Protein AF-A0ABD5FET9-F1 (afdb_monomer)

Foldseek 3Di:
DDDPCVVCVVVVDDDDDVVCLDPVHPAADEDALVVVLVLLLDDPVSSVVVLVVCVRSVNRYDYDPVRVVVNVVVNVVSLVVVVVVLVVVLVVLVVVLVVVLVVLVVDDDPDPVVSVVVSVVSVVVSVVVNVVVVVVSVVVNVVSVPPVVVSCCVRPVVVVVVVPD

Organism: Enterococcus avium (NCBI:txid33945)

Secondary structure (DSSP, 8-state):
---HHHH-GGGGPPPPPGGGGSTTS---EEPPHHHHHHHHHS-HHHHHHHHHHHHHTGGGEE--HHHHHHHHHHHHHHHHHHHHHHHHHHHHHHHHHHHHHHHHHT---SSHHHHHHHHHHHHHHHHHHHHHHHHHHHHHHHHHHHHHHHHHHHHTSHHHHSS--

Solvent-accessible surface area (backbone atoms only — not comparable to full-atom values): 9679 Å² total; per-residue (Å²): 130,86,55,70,63,77,78,43,49,83,82,65,62,75,82,87,52,75,68,58,54,32,89,87,34,92,47,74,47,74,55,58,39,64,62,56,53,48,48,72,66,44,58,71,74,58,28,48,55,54,52,60,54,49,63,77,34,47,87,33,53,43,70,51,68,68,36,53,51,53,36,63,62,51,53,55,57,55,52,51,51,56,51,50,52,54,51,50,54,53,50,54,52,55,52,51,53,55,52,50,53,55,57,56,71,68,55,89,59,98,45,76,65,59,46,52,53,53,50,50,54,53,48,51,56,50,53,53,49,50,54,52,48,49,53,56,51,52,54,51,56,53,59,61,59,63,59,54,58,51,57,49,52,71,70,52,49,59,63,68,65,69,75,76,117

Mean predicted aligned error: 14.0 Å

Sequence (165 aa):
MANLKELFPEFYQSKLDMKDLSSESENLLVLDTNYLLDIIQLPTTVSKKYIEALEKVKENIYIPYLVALEFNFKKSSLKKGKIKKIRKYKNEIEQSVVNINKKIDEIDLVDKEEKEIFTNELLTMTEDYLAELKKVIDSKVGSVSIKWTHFLRVFLKPIHSRVVS

pLDDT: mean 75.84, std 12.52, range [32.53, 93.19]

InterPro domains:
  IPR041578 PIN like domain, group 8 [PF18476] (28-138)

Structure (mmCIF, N/CA/C/O backbone):
data_AF-A0ABD5FET9-F1
#
_entry.id   AF-A0ABD5FET9-F1
#
loop_
_atom_site.group_PDB
_atom_site.id
_atom_site.type_symbol
_atom_site.label_atom_id
_atom_site.label_alt_id
_atom_site.label_comp_id
_atom_site.label_asym_id
_atom_site.label_entity_id
_atom_site.label_seq_id
_atom_site.pdbx_PDB_ins_code
_atom_site.Cartn_x
_atom_site.Cartn_y
_atom_site.Cartn_z
_atom_site.occupancy
_atom_site.B_iso_or_equiv
_atom_site.auth_seq_id
_atom_site.auth_comp_id
_atom_site.auth_asym_id
_atom_site.auth_atom_id
_atom_site.pdbx_PDB_model_num
ATOM 1 N N . MET A 1 1 ? -49.218 -4.258 15.794 1.00 56.75 1 MET A N 1
ATOM 2 C CA . MET A 1 1 ? -48.138 -4.825 14.957 1.00 56.75 1 MET A CA 1
ATOM 3 C C . MET A 1 1 ? -46.847 -4.180 15.424 1.00 56.75 1 MET A C 1
ATOM 5 O O . MET A 1 1 ? -46.839 -2.961 15.532 1.00 56.75 1 MET A O 1
ATOM 9 N N . ALA A 1 2 ? -45.832 -4.960 15.802 1.00 64.94 2 ALA A N 1
ATOM 10 C CA . ALA A 1 2 ? -44.558 -4.405 16.268 1.00 64.94 2 ALA A CA 1
ATOM 11 C C . ALA A 1 2 ? -43.884 -3.613 15.136 1.00 64.94 2 ALA A C 1
ATOM 13 O O . ALA A 1 2 ? -43.924 -4.035 13.978 1.00 64.94 2 ALA A O 1
ATOM 14 N N . ASN A 1 3 ? -43.324 -2.448 15.459 1.00 82.00 3 ASN A N 1
ATOM 15 C CA . ASN A 1 3 ? -42.691 -1.583 14.475 1.00 82.00 3 ASN A CA 1
ATOM 16 C C . ASN A 1 3 ? -41.373 -2.225 14.018 1.00 82.00 3 ASN A C 1
ATOM 18 O O . ASN A 1 3 ? -40.531 -2.580 14.839 1.00 82.00 3 ASN A O 1
A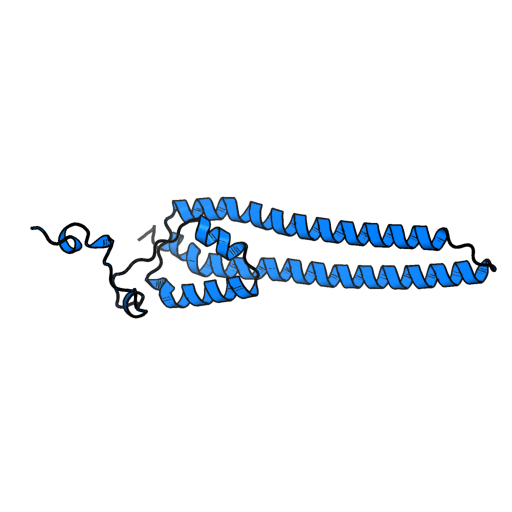TOM 22 N N . LEU A 1 4 ? -41.172 -2.361 12.704 1.00 83.38 4 LEU A N 1
ATOM 23 C CA . LEU A 1 4 ? -39.965 -2.969 12.128 1.00 83.38 4 LEU A CA 1
ATOM 24 C C . LEU A 1 4 ? -38.679 -2.273 12.612 1.00 83.38 4 LEU A C 1
ATOM 26 O O . LEU A 1 4 ? -37.640 -2.908 12.756 1.00 83.38 4 LEU A O 1
ATOM 30 N N . LYS A 1 5 ? -38.775 -0.973 12.915 1.00 80.81 5 LYS A N 1
ATOM 31 C CA . LYS A 1 5 ? -37.677 -0.163 13.445 1.00 80.81 5 LYS A CA 1
ATOM 32 C C . LYS A 1 5 ? -37.295 -0.521 14.886 1.00 80.81 5 LYS A C 1
ATOM 34 O O . LYS A 1 5 ? -36.136 -0.377 15.249 1.00 80.81 5 LYS A O 1
ATOM 39 N N . GLU A 1 6 ? -38.253 -0.983 15.689 1.00 82.50 6 GLU A N 1
ATOM 40 C CA . GLU A 1 6 ? -38.018 -1.442 17.068 1.00 82.50 6 GLU A CA 1
ATOM 41 C C . GLU A 1 6 ? -37.452 -2.862 17.105 1.00 82.50 6 GLU A C 1
ATOM 43 O O . GLU A 1 6 ? -36.678 -3.189 17.997 1.00 82.50 6 GLU A O 1
ATOM 48 N N . LEU A 1 7 ? -37.820 -3.699 16.131 1.00 86.75 7 LEU A N 1
ATOM 49 C CA . LEU A 1 7 ? -37.327 -5.074 16.025 1.00 86.75 7 LEU A CA 1
ATOM 50 C C . LEU A 1 7 ? -35.898 -5.160 15.473 1.00 86.75 7 LEU A C 1
ATOM 52 O O . LEU A 1 7 ? -35.211 -6.140 15.742 1.00 86.75 7 LEU A O 1
ATOM 56 N N . PHE A 1 8 ? -35.468 -4.161 14.697 1.00 84.44 8 PHE A N 1
ATOM 57 C CA . PHE A 1 8 ? -34.181 -4.160 13.994 1.00 84.44 8 PHE A CA 1
ATOM 58 C C . PHE A 1 8 ? -33.468 -2.798 14.068 1.00 84.44 8 PHE A C 1
ATOM 60 O O . PHE A 1 8 ? -33.134 -2.220 13.027 1.00 84.44 8 PHE A O 1
ATOM 67 N N . PRO A 1 9 ? -33.255 -2.233 15.270 1.00 78.00 9 PRO A N 1
ATOM 68 C CA . PRO A 1 9 ? -32.717 -0.883 15.427 1.00 78.00 9 PRO A CA 1
ATOM 69 C C . PRO A 1 9 ? -31.325 -0.713 14.799 1.00 78.00 9 PRO A C 1
ATOM 71 O O . PRO A 1 9 ? -31.000 0.382 14.337 1.00 78.00 9 PRO A O 1
ATOM 74 N N . GLU A 1 10 ? -30.522 -1.779 14.691 1.00 75.12 10 GLU A N 1
ATOM 75 C CA . GLU A 1 10 ? -29.176 -1.721 14.107 1.00 75.12 10 GLU A CA 1
ATOM 76 C C . GLU A 1 10 ? -29.179 -1.397 12.605 1.00 75.12 10 GLU A C 1
ATOM 78 O O . GLU A 1 10 ? -28.213 -0.837 12.093 1.00 75.12 10 GLU A O 1
ATOM 83 N N . PHE A 1 11 ? -30.270 -1.689 11.892 1.00 80.69 11 PHE A N 1
ATOM 84 C CA . PHE A 1 11 ? -30.409 -1.373 10.464 1.00 80.69 11 PHE A CA 1
ATOM 85 C C . PHE A 1 11 ? -30.866 0.067 10.210 1.00 80.69 11 PHE A C 1
ATOM 87 O O . PHE A 1 11 ? -30.815 0.548 9.077 1.00 80.69 11 PHE A O 1
ATOM 94 N N . TYR A 1 12 ? -31.299 0.766 11.261 1.00 79.88 12 TYR A N 1
ATOM 95 C CA . TYR A 1 12 ? -31.804 2.135 11.200 1.00 79.88 12 TYR A CA 1
ATOM 96 C C . TYR A 1 12 ? -30.930 3.114 11.986 1.00 79.88 12 TYR A C 1
ATOM 98 O O . TYR A 1 12 ? -31.430 4.121 12.495 1.00 79.88 12 TYR A O 1
ATOM 106 N N . GLN A 1 13 ? -29.629 2.826 12.066 1.00 71.56 13 GLN A N 1
ATOM 107 C CA . GLN A 1 13 ? -28.651 3.719 12.674 1.00 71.56 13 GLN A CA 1
ATOM 108 C C . GLN A 1 13 ? -28.643 5.076 11.962 1.00 71.56 13 GLN A C 1
ATOM 110 O O . GLN A 1 13 ? -28.674 5.175 10.731 1.00 71.56 13 GLN A O 1
ATOM 115 N N . SER A 1 14 ? -28.612 6.144 12.756 1.00 73.44 14 SER A N 1
ATOM 116 C CA . SER A 1 14 ? -28.364 7.492 12.257 1.00 73.44 14 SER A CA 1
ATOM 117 C C . SER A 1 14 ? -26.999 7.552 11.576 1.00 73.44 14 SER A C 1
ATOM 119 O O . SER A 1 14 ? -26.063 6.854 11.963 1.00 73.44 14 SER A O 1
ATOM 121 N N . LYS A 1 15 ? -26.878 8.396 10.546 1.00 78.44 15 LYS A N 1
ATOM 122 C CA . LYS A 1 15 ? -25.579 8.645 9.914 1.00 78.44 15 LYS A CA 1
ATOM 123 C C . LYS A 1 15 ? -24.594 9.142 10.975 1.00 78.44 15 LYS A C 1
ATOM 125 O O . LYS A 1 15 ? -24.931 10.070 11.702 1.00 78.44 15 LYS A O 1
ATOM 130 N N . LEU A 1 16 ? -23.406 8.542 11.000 1.00 74.69 16 LEU A N 1
ATOM 131 C CA . LEU A 1 16 ? -22.277 9.004 11.806 1.00 74.69 16 LEU A CA 1
ATOM 132 C C . LEU A 1 16 ? -21.925 10.454 11.448 1.00 74.69 16 LEU A C 1
ATOM 134 O O . LEU A 1 16 ? -21.735 10.776 10.271 1.00 74.69 16 LEU A O 1
ATOM 138 N N . ASP A 1 17 ? -21.820 11.301 12.466 1.00 78.88 17 ASP A N 1
ATOM 139 C CA . ASP A 1 17 ? -21.295 12.664 12.390 1.00 78.88 17 ASP A CA 1
ATOM 140 C C . ASP A 1 17 ? -19.861 12.705 12.953 1.00 78.88 17 ASP A C 1
ATOM 142 O O . ASP A 1 17 ? -19.437 11.853 13.728 1.00 78.88 17 ASP A O 1
ATOM 146 N N . MET A 1 18 ? -19.083 13.727 12.602 1.00 71.56 18 MET A N 1
ATOM 147 C CA . MET A 1 18 ? -17.732 13.933 13.140 1.00 71.56 18 MET A CA 1
ATOM 148 C C . MET A 1 18 ? -17.718 14.104 14.663 1.00 71.56 18 MET A C 1
ATOM 150 O O . MET A 1 18 ? -16.717 13.799 15.308 1.00 71.56 18 MET A O 1
ATOM 154 N N . LYS A 1 19 ? -18.825 14.573 15.249 1.00 78.44 19 LYS A N 1
ATOM 155 C CA . LYS A 1 19 ? -18.994 14.677 16.706 1.00 78.44 19 LYS A CA 1
ATOM 156 C C . LYS A 1 19 ? -18.951 13.309 17.386 1.00 78.44 19 LYS A C 1
ATOM 158 O O . LYS A 1 19 ? -18.400 13.205 18.480 1.00 78.44 19 LYS A O 1
ATOM 163 N N . ASP A 1 20 ? -19.429 12.273 16.699 1.00 79.56 20 ASP A N 1
ATOM 164 C CA . ASP A 1 20 ? -19.432 10.885 17.170 1.00 79.56 20 ASP A CA 1
ATOM 165 C C . ASP A 1 20 ? -18.031 10.259 17.171 1.00 79.56 20 ASP A C 1
ATOM 167 O O . ASP A 1 20 ? -17.869 9.143 17.645 1.00 79.56 20 ASP A O 1
ATOM 171 N N . LEU A 1 21 ? -17.028 10.943 16.616 1.00 75.81 21 LEU A N 1
ATOM 172 C CA . LEU A 1 21 ? -15.622 10.525 16.598 1.00 75.81 21 LEU A CA 1
ATOM 173 C C . LEU A 1 21 ? -14.717 11.540 17.308 1.00 75.81 21 LEU A C 1
ATOM 175 O O . LEU A 1 21 ? -13.499 11.532 17.129 1.00 75.81 21 LEU A O 1
ATOM 179 N N . SER A 1 22 ? -15.317 12.459 18.066 1.00 76.62 22 SER A N 1
ATOM 180 C CA . SER A 1 22 ? -14.580 13.409 18.888 1.00 76.62 22 SER A CA 1
ATOM 181 C C . SER A 1 22 ? -14.055 12.724 20.149 1.00 76.62 22 SER A C 1
ATOM 183 O O . SER A 1 22 ? -14.618 11.736 20.619 1.00 76.62 22 SER A O 1
ATOM 185 N N . SER A 1 23 ? -13.021 13.295 20.759 1.00 68.06 23 SER A N 1
ATOM 186 C CA . SER A 1 23 ? -12.479 12.818 22.037 1.00 68.06 23 SER A CA 1
ATOM 187 C C . SER A 1 23 ? -13.472 12.894 23.209 1.00 68.06 23 SER A C 1
ATOM 189 O O . SER A 1 23 ? -13.205 12.315 24.255 1.00 68.06 23 SER A O 1
ATOM 191 N N . GLU A 1 24 ? -14.601 13.593 23.048 1.00 73.31 24 GLU A N 1
ATOM 192 C CA . GLU A 1 24 ? -15.703 13.636 24.023 1.00 73.31 24 GLU A CA 1
ATOM 193 C C . GLU A 1 24 ? -16.712 12.490 23.827 1.00 73.31 24 GLU A C 1
ATOM 195 O O . GLU A 1 24 ? -17.538 12.239 24.699 1.00 73.31 24 GLU A O 1
ATOM 200 N N . SER A 1 25 ? -16.657 11.791 22.689 1.00 75.06 25 SER A N 1
ATOM 201 C CA . SER A 1 25 ? -17.527 10.651 22.395 1.00 75.06 25 SER A CA 1
ATOM 202 C C . SER A 1 25 ? -16.958 9.347 22.962 1.00 75.06 25 SER A C 1
ATOM 204 O O . SER A 1 25 ? -15.758 9.086 22.869 1.00 75.06 25 SER A O 1
ATOM 206 N N . GLU A 1 26 ? -17.829 8.484 23.492 1.00 78.50 26 GLU A N 1
ATOM 207 C CA . GLU A 1 26 ? -17.464 7.145 23.994 1.00 78.50 26 GLU A CA 1
ATOM 208 C C . GLU A 1 26 ? -17.305 6.096 22.874 1.00 78.50 26 GLU A C 1
ATOM 210 O O . GLU A 1 26 ? -17.159 4.900 23.132 1.00 78.50 26 GLU A O 1
ATOM 215 N N . ASN A 1 27 ? -17.338 6.519 21.610 1.00 83.81 27 ASN A N 1
ATOM 216 C CA . ASN A 1 27 ? -17.275 5.604 20.480 1.00 83.81 27 ASN A CA 1
ATOM 217 C C . ASN A 1 27 ? -15.851 5.093 20.246 1.00 83.81 27 ASN A C 1
ATOM 219 O O . ASN A 1 27 ? -14.874 5.846 20.298 1.00 83.81 27 ASN A O 1
ATOM 223 N N . LEU A 1 28 ? -15.751 3.802 19.923 1.00 86.25 28 LEU A N 1
ATOM 224 C CA . LEU A 1 28 ? -14.492 3.106 19.681 1.00 86.25 28 LEU A CA 1
ATOM 225 C C . LEU A 1 28 ? -14.416 2.598 18.238 1.00 86.25 28 LEU A C 1
ATOM 227 O O . LEU A 1 28 ? -15.217 1.774 17.802 1.00 86.25 28 LEU A O 1
ATOM 231 N N . LEU A 1 29 ? -13.397 3.043 17.512 1.00 87.75 29 LEU A N 1
ATOM 232 C CA . LEU A 1 29 ? -13.020 2.531 16.202 1.00 87.75 29 LEU A CA 1
ATOM 233 C C . LEU A 1 29 ? -12.033 1.379 16.369 1.00 87.75 29 LEU A C 1
ATOM 235 O O . LEU A 1 29 ? -10.857 1.587 16.670 1.00 87.75 29 LEU A O 1
ATOM 239 N N . VAL A 1 30 ? -12.497 0.155 16.133 1.00 90.19 30 VAL A N 1
ATOM 240 C CA . VAL A 1 30 ? -11.638 -1.032 16.148 1.00 90.19 30 VAL A CA 1
ATOM 241 C C . VAL A 1 30 ? -11.125 -1.299 14.737 1.00 90.19 30 VAL A C 1
ATOM 243 O O . VAL A 1 30 ? -11.909 -1.566 13.829 1.00 90.19 30 VAL A O 1
ATOM 246 N N . LEU A 1 31 ? -9.808 -1.219 14.539 1.00 90.00 31 LEU A N 1
ATOM 247 C CA . LEU A 1 31 ? -9.201 -1.481 13.231 1.00 90.00 31 LEU A CA 1
ATOM 248 C C . LEU A 1 31 ? -8.878 -2.966 13.067 1.00 90.00 31 LEU A C 1
ATOM 250 O O . LEU A 1 31 ? -8.374 -3.602 13.994 1.00 90.00 31 LEU A O 1
ATOM 254 N N . ASP A 1 32 ? -9.113 -3.495 11.869 1.00 93.19 32 ASP A N 1
ATOM 255 C CA . ASP A 1 32 ? -8.745 -4.858 11.495 1.00 93.19 32 ASP A CA 1
ATOM 256 C C . ASP A 1 32 ? -7.375 -4.909 10.788 1.00 93.19 32 ASP A C 1
ATOM 258 O O . ASP A 1 32 ? -6.753 -3.892 10.458 1.00 93.19 32 ASP A O 1
ATOM 262 N N . THR A 1 33 ? -6.866 -6.119 10.552 1.00 90.56 33 THR A N 1
ATOM 263 C CA . THR A 1 33 ? -5.572 -6.288 9.881 1.00 90.56 33 THR A CA 1
ATOM 264 C C . THR A 1 33 ? -5.637 -5.899 8.408 1.00 90.56 33 THR A C 1
ATOM 266 O O . THR A 1 33 ? -4.688 -5.301 7.903 1.00 90.56 33 THR A O 1
ATOM 269 N N . ASN A 1 34 ? -6.720 -6.233 7.705 1.00 91.56 34 ASN A N 1
ATOM 270 C CA . ASN A 1 34 ? -6.808 -6.035 6.258 1.00 91.56 34 ASN A CA 1
ATOM 271 C C . ASN A 1 34 ? -6.859 -4.551 5.895 1.00 91.56 34 ASN A C 1
ATOM 273 O O . ASN A 1 34 ? -6.090 -4.117 5.044 1.00 91.56 34 ASN A O 1
ATOM 277 N N . TYR A 1 35 ? -7.634 -3.752 6.621 1.00 91.25 35 TYR A N 1
ATOM 278 C CA . TYR A 1 35 ? -7.681 -2.300 6.500 1.00 91.25 35 TYR A CA 1
ATOM 279 C C . TYR A 1 35 ? -6.296 -1.672 6.689 1.00 91.25 35 TYR A C 1
ATOM 281 O O . TYR A 1 35 ? -5.853 -0.855 5.877 1.00 91.25 35 TYR A O 1
ATOM 289 N N . LEU A 1 36 ? -5.551 -2.105 7.714 1.00 88.94 36 LEU A N 1
ATOM 290 C CA . LEU A 1 36 ? -4.175 -1.647 7.930 1.00 88.94 36 LEU A CA 1
ATOM 291 C C . LEU A 1 36 ? -3.249 -2.058 6.772 1.00 88.94 36 LEU A C 1
ATOM 293 O O . LEU A 1 36 ? -2.403 -1.266 6.343 1.00 88.94 36 LEU A O 1
ATOM 297 N N . LEU A 1 37 ? -3.389 -3.282 6.251 1.00 88.75 37 LEU A N 1
ATOM 298 C CA . LEU A 1 37 ? -2.611 -3.767 5.106 1.00 88.75 37 LEU A CA 1
ATOM 299 C C . LEU A 1 37 ? -2.961 -3.024 3.808 1.00 88.75 37 LEU A C 1
ATOM 301 O O . LEU A 1 37 ? -2.079 -2.787 2.980 1.00 88.75 37 LEU A O 1
ATOM 305 N N . ASP A 1 38 ? -4.209 -2.621 3.624 1.00 89.12 38 ASP A N 1
ATOM 306 C CA . ASP A 1 38 ? -4.654 -1.885 2.446 1.00 89.12 38 ASP A CA 1
ATOM 307 C C . ASP A 1 38 ? -4.090 -0.469 2.447 1.00 89.12 38 ASP A C 1
ATOM 309 O O . ASP A 1 38 ? -3.480 -0.052 1.456 1.00 89.12 38 ASP A O 1
ATOM 313 N N . ILE A 1 39 ? -4.134 0.226 3.591 1.00 86.31 39 ILE A N 1
ATOM 314 C CA . ILE A 1 39 ? -3.518 1.553 3.745 1.00 86.31 39 ILE A CA 1
ATOM 315 C C . ILE A 1 39 ? -2.037 1.523 3.349 1.00 86.31 39 ILE A C 1
ATOM 317 O O . ILE A 1 39 ? -1.564 2.461 2.699 1.00 86.31 39 ILE A O 1
ATOM 321 N N . ILE A 1 40 ? -1.294 0.456 3.682 1.00 79.38 40 ILE A N 1
ATOM 322 C CA . ILE A 1 40 ? 0.127 0.354 3.305 1.00 79.38 40 ILE A CA 1
ATOM 323 C C . ILE A 1 40 ? 0.371 -0.017 1.835 1.00 79.38 40 ILE A C 1
ATOM 325 O O . ILE A 1 40 ? 1.466 0.192 1.285 1.00 79.38 40 ILE A O 1
ATOM 329 N N . GLN A 1 41 ? -0.631 -0.590 1.174 1.00 82.06 41 GLN A N 1
ATOM 330 C CA . GLN A 1 41 ? -0.568 -0.961 -0.234 1.00 82.06 41 GLN A CA 1
ATOM 331 C C . GLN A 1 41 ? -0.865 0.215 -1.160 1.00 82.06 41 GLN A C 1
ATOM 333 O O . G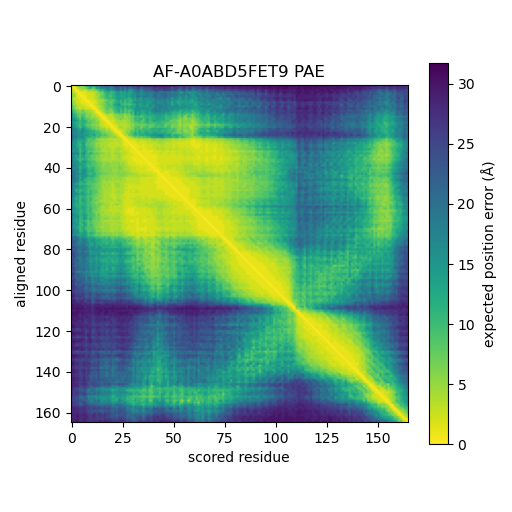LN A 1 41 ? -0.261 0.273 -2.236 1.00 82.06 41 GLN A O 1
ATOM 338 N N . LEU A 1 42 ? -1.662 1.183 -0.708 1.00 83.50 42 LEU A N 1
ATOM 339 C CA . LEU A 1 42 ? -1.990 2.393 -1.456 1.00 83.50 42 LEU A CA 1
ATOM 340 C C . LEU A 1 42 ? -0.750 3.183 -1.927 1.00 83.50 42 LEU A C 1
ATOM 342 O O . LEU A 1 42 ? 0.349 3.062 -1.360 1.00 83.50 42 LEU A O 1
ATOM 346 N N . PRO A 1 43 ? -0.910 4.027 -2.967 1.00 81.81 43 PRO A N 1
ATOM 347 C CA . PRO A 1 43 ? 0.096 5.011 -3.340 1.00 81.81 43 PRO A CA 1
ATOM 348 C C . PRO A 1 43 ? 0.473 5.892 -2.147 1.00 81.81 43 PRO A C 1
ATOM 350 O O . PRO A 1 43 ? -0.380 6.278 -1.348 1.00 81.81 43 PRO A O 1
ATOM 353 N N . THR A 1 44 ? 1.753 6.256 -2.043 1.00 77.56 44 THR A N 1
ATOM 354 C CA . THR A 1 44 ? 2.299 6.968 -0.876 1.00 77.56 44 THR A CA 1
ATOM 355 C C . THR A 1 44 ? 1.547 8.261 -0.548 1.00 77.56 44 THR A C 1
ATOM 357 O O . THR A 1 44 ? 1.386 8.598 0.620 1.00 77.56 44 THR A O 1
ATOM 360 N N . THR A 1 45 ? 1.083 8.990 -1.565 1.00 78.81 45 THR A N 1
ATOM 361 C CA . THR A 1 45 ? 0.309 10.231 -1.405 1.00 78.81 45 THR A CA 1
ATOM 362 C C . THR A 1 45 ? -1.056 9.985 -0.773 1.00 78.81 45 THR A C 1
ATOM 364 O O . THR A 1 45 ? -1.465 10.738 0.104 1.00 78.81 45 THR A O 1
ATOM 367 N N . VAL A 1 46 ? -1.741 8.922 -1.193 1.00 82.81 46 VAL A N 1
ATOM 368 C CA . VAL A 1 46 ? -3.067 8.551 -0.693 1.00 82.81 46 VAL A CA 1
ATOM 369 C C . VAL A 1 46 ? -2.949 8.005 0.722 1.00 82.81 46 VAL A C 1
ATOM 371 O O . VAL A 1 46 ? -3.636 8.481 1.619 1.00 82.81 46 VAL A O 1
ATOM 374 N N . SER A 1 47 ? -2.015 7.081 0.949 1.00 82.00 47 SER A N 1
ATOM 375 C CA . SER A 1 47 ? -1.788 6.517 2.280 1.00 82.00 47 SER A CA 1
ATOM 376 C C . SER A 1 47 ? -1.466 7.587 3.328 1.00 82.00 47 SER A C 1
ATOM 378 O O . SER A 1 47 ? -1.990 7.543 4.435 1.00 82.00 47 SER A O 1
ATOM 380 N N . LYS A 1 48 ? -0.681 8.610 2.961 1.00 83.12 48 LYS A N 1
ATOM 381 C CA . LYS A 1 48 ? -0.384 9.743 3.849 1.00 83.12 48 LYS A CA 1
ATOM 382 C C . LYS A 1 48 ? -1.654 10.459 4.313 1.00 83.12 48 LYS A C 1
ATOM 384 O O . LYS A 1 48 ? -1.790 10.709 5.502 1.00 83.12 48 LYS A O 1
ATOM 389 N N . LYS A 1 49 ? -2.594 10.724 3.401 1.00 86.50 49 LYS A N 1
ATOM 390 C CA . LYS A 1 49 ? -3.876 11.358 3.743 1.00 86.50 49 LYS A CA 1
ATOM 391 C C . LYS A 1 49 ? -4.715 10.488 4.682 1.00 86.50 49 LYS A C 1
ATOM 393 O O . LYS A 1 49 ? -5.332 11.018 5.597 1.00 86.50 49 LYS A O 1
ATOM 398 N N . TYR A 1 50 ? -4.716 9.168 4.479 1.00 87.75 50 TYR A N 1
ATOM 399 C CA . TYR A 1 50 ? -5.387 8.236 5.392 1.00 87.75 50 TYR A CA 1
ATOM 400 C C . TYR A 1 50 ? -4.777 8.276 6.792 1.00 87.75 50 TYR A C 1
ATOM 402 O O . TYR A 1 50 ? -5.505 8.362 7.773 1.00 87.75 50 TYR A O 1
ATOM 410 N N . ILE A 1 51 ? -3.447 8.258 6.886 1.00 85.81 51 ILE A N 1
ATOM 411 C CA . ILE A 1 51 ? -2.742 8.331 8.169 1.00 85.81 51 ILE A CA 1
ATOM 412 C C . ILE A 1 51 ? -3.042 9.655 8.879 1.00 85.81 51 ILE A C 1
ATOM 414 O O . ILE A 1 51 ? -3.418 9.642 10.045 1.00 85.81 51 ILE A O 1
ATOM 418 N N . GLU A 1 52 ? -2.957 10.779 8.166 1.00 86.81 52 GLU A N 1
ATOM 419 C CA . GLU A 1 52 ? -3.289 12.108 8.699 1.00 86.81 52 GLU A CA 1
ATOM 420 C C . GLU A 1 52 ? -4.749 12.201 9.175 1.00 86.81 52 GLU A C 1
ATOM 422 O O . GLU A 1 52 ? -5.046 12.917 10.127 1.00 86.81 52 GLU A O 1
ATOM 427 N N . ALA A 1 53 ? -5.676 11.487 8.531 1.00 86.81 53 ALA A N 1
ATOM 428 C CA . ALA A 1 53 ? -7.067 11.415 8.971 1.00 86.81 53 ALA A CA 1
ATOM 429 C C . ALA A 1 53 ? -7.230 10.575 10.249 1.00 86.81 53 ALA A C 1
ATOM 431 O O . ALA A 1 53 ? -7.905 11.015 11.176 1.00 86.81 53 ALA A O 1
ATOM 432 N N . LEU A 1 54 ? -6.577 9.410 10.326 1.00 86.50 54 LEU A N 1
ATOM 433 C CA . LEU A 1 54 ? -6.578 8.555 11.520 1.00 86.50 54 LEU A CA 1
ATOM 434 C C . LEU A 1 54 ? -5.940 9.254 12.728 1.00 86.50 54 LEU A C 1
ATOM 436 O O . LEU A 1 54 ? -6.391 9.069 13.853 1.00 86.50 54 LEU A O 1
ATOM 440 N N . GLU A 1 55 ? -4.923 10.092 12.513 1.00 85.38 55 GLU A N 1
ATOM 441 C CA . GLU A 1 55 ? -4.281 10.864 13.587 1.00 85.38 55 GLU A CA 1
ATOM 442 C C . GLU A 1 55 ? -5.237 11.846 14.273 1.00 85.38 55 GLU A C 1
ATOM 444 O O . GLU A 1 55 ? -5.093 12.091 15.471 1.00 85.38 55 GLU A O 1
ATOM 449 N N . LYS A 1 56 ? -6.238 12.369 13.553 1.00 86.31 56 LYS A N 1
ATOM 450 C CA . LYS A 1 56 ? -7.229 13.307 14.111 1.00 86.31 56 LYS A CA 1
ATOM 451 C C . LYS A 1 56 ? -8.194 12.653 15.095 1.00 86.31 56 LYS A C 1
ATOM 453 O O . LYS A 1 56 ? -8.724 13.347 15.950 1.00 86.31 56 LYS A O 1
ATOM 458 N N . VAL A 1 57 ? -8.405 11.343 14.976 1.00 86.06 57 VAL A N 1
ATOM 459 C CA . VAL A 1 57 ? -9.345 10.559 15.798 1.00 86.06 57 VAL A CA 1
ATOM 460 C C . VAL A 1 57 ? -8.622 9.480 16.610 1.00 86.06 57 VAL A C 1
ATOM 462 O O . VAL A 1 57 ? -9.216 8.492 17.029 1.00 86.06 57 VAL A O 1
ATOM 465 N N . LYS A 1 58 ? -7.309 9.644 16.821 1.00 85.06 58 LYS A N 1
ATOM 466 C CA . LYS A 1 58 ? -6.437 8.615 17.411 1.00 85.06 58 LYS A CA 1
ATOM 467 C C . LYS A 1 58 ? -6.864 8.159 18.809 1.00 85.06 58 LYS A C 1
ATOM 469 O O . LYS A 1 58 ? -6.590 7.020 19.165 1.00 85.06 58 LYS A O 1
ATOM 474 N N . GLU A 1 59 ? -7.516 9.028 19.581 1.00 84.44 59 GLU A N 1
ATOM 475 C CA . GLU A 1 59 ? -7.969 8.713 20.943 1.00 84.44 59 GLU A CA 1
ATOM 476 C C . GLU A 1 59 ? -9.125 7.703 20.946 1.00 84.44 59 GLU A C 1
ATOM 478 O O . GLU A 1 59 ? -9.253 6.916 21.880 1.00 84.44 59 GLU A O 1
ATOM 483 N N . ASN A 1 60 ? -9.901 7.656 19.861 1.00 86.94 60 ASN A N 1
ATOM 484 C CA . ASN A 1 60 ? -11.012 6.730 19.669 1.00 86.94 60 ASN A CA 1
ATOM 485 C C . ASN A 1 60 ? -10.593 5.462 18.910 1.00 86.94 60 ASN A C 1
ATOM 487 O O . ASN A 1 60 ? -11.438 4.622 18.623 1.00 86.94 60 ASN A O 1
ATOM 491 N N . ILE A 1 61 ? -9.314 5.300 18.547 1.00 88.62 61 ILE A N 1
ATOM 492 C CA . ILE A 1 61 ? -8.834 4.132 17.801 1.00 88.62 61 ILE A CA 1
ATOM 493 C C . ILE A 1 61 ? -8.298 3.064 18.754 1.00 88.62 61 ILE A C 1
ATOM 495 O O . ILE A 1 61 ? -7.393 3.303 19.553 1.00 88.62 61 ILE A O 1
ATOM 499 N N . TYR A 1 62 ? -8.776 1.836 18.570 1.00 88.44 62 TYR A N 1
ATOM 500 C CA . TYR A 1 62 ? -8.226 0.641 19.189 1.00 88.44 62 TYR A CA 1
ATOM 501 C C . TYR A 1 62 ? -7.752 -0.360 18.137 1.00 88.44 62 TYR A C 1
ATOM 503 O O . TYR A 1 62 ? -8.441 -0.666 17.164 1.00 88.44 62 TYR A O 1
ATOM 511 N N . ILE A 1 63 ? -6.553 -0.898 18.352 1.00 88.25 63 ILE A N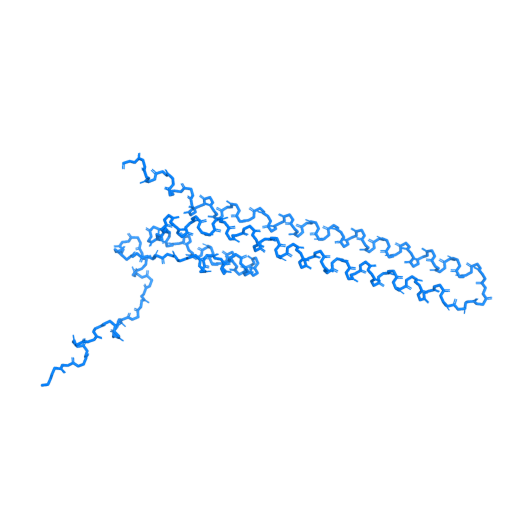 1
ATOM 512 C CA . ILE A 1 63 ? -5.991 -1.972 17.536 1.00 88.25 63 ILE A CA 1
ATOM 513 C C . ILE A 1 63 ? -5.768 -3.168 18.462 1.00 88.25 63 ILE A C 1
ATOM 515 O O . ILE A 1 63 ? -4.882 -3.103 19.321 1.00 88.25 63 ILE A O 1
ATOM 519 N N . PRO A 1 64 ? -6.532 -4.263 18.304 1.00 91.25 64 PRO A N 1
ATOM 520 C CA . PRO A 1 64 ? -6.315 -5.473 19.081 1.00 91.25 64 PRO A CA 1
ATOM 521 C C . PRO A 1 64 ? -4.883 -5.997 18.914 1.00 91.25 64 PRO A C 1
ATOM 523 O O . PRO A 1 64 ? -4.300 -5.940 17.829 1.00 91.25 64 PRO A O 1
ATOM 526 N N . TYR A 1 65 ? -4.313 -6.570 19.974 1.00 85.94 65 TYR A N 1
ATOM 527 C CA . TYR A 1 65 ? -2.939 -7.085 19.940 1.00 85.94 65 TYR A CA 1
ATOM 528 C C . TYR A 1 65 ? -2.722 -8.126 18.828 1.00 85.94 65 TYR A C 1
ATOM 530 O O . TYR A 1 65 ? -1.737 -8.057 18.091 1.00 85.94 65 TYR A O 1
ATOM 538 N N . LEU A 1 66 ? -3.676 -9.048 18.659 1.00 90.06 66 LEU A N 1
ATOM 539 C CA . LEU A 1 66 ? -3.624 -10.065 17.608 1.00 90.06 66 LEU A CA 1
ATOM 540 C C . LEU A 1 66 ? -3.608 -9.435 16.206 1.00 90.06 66 LEU A C 1
ATOM 542 O O . LEU A 1 66 ? -2.806 -9.833 15.362 1.00 90.06 66 LEU A O 1
ATOM 546 N N . VAL A 1 67 ? -4.420 -8.394 15.993 1.00 90.56 67 VAL A N 1
ATOM 547 C CA . VAL A 1 67 ? -4.455 -7.626 14.739 1.00 90.56 67 VAL A CA 1
ATOM 548 C C . VAL A 1 67 ? -3.097 -6.979 14.462 1.00 90.56 67 VAL A C 1
ATOM 550 O O . VAL A 1 67 ? -2.582 -7.062 13.342 1.00 90.56 67 VAL A O 1
ATOM 553 N N . ALA A 1 68 ? -2.485 -6.369 15.481 1.00 85.69 68 ALA A N 1
ATOM 554 C CA . ALA A 1 68 ? -1.171 -5.743 15.371 1.00 85.69 68 ALA A CA 1
ATOM 555 C C . ALA A 1 68 ? -0.060 -6.760 15.051 1.00 85.69 68 ALA A C 1
ATOM 557 O O . ALA A 1 68 ? 0.817 -6.476 14.226 1.00 85.69 68 ALA A O 1
ATOM 558 N N . LEU A 1 69 ? -0.099 -7.946 15.669 1.00 86.94 69 LEU A N 1
ATOM 559 C CA . LEU A 1 69 ? 0.826 -9.045 15.384 1.00 86.94 69 LEU A CA 1
ATOM 560 C C . LEU A 1 69 ? 0.698 -9.530 13.941 1.00 86.94 69 LEU A C 1
ATOM 562 O O . LEU A 1 69 ? 1.692 -9.587 13.215 1.00 86.94 69 LEU A O 1
ATOM 566 N N . GLU A 1 70 ? -0.522 -9.842 13.511 1.00 89.19 70 GLU A N 1
ATOM 567 C CA . GLU A 1 70 ? -0.792 -10.331 12.163 1.00 89.19 70 GLU A CA 1
ATOM 568 C C . GLU A 1 70 ? -0.326 -9.320 11.109 1.00 89.19 70 GLU A C 1
ATOM 570 O O . GLU A 1 70 ? 0.396 -9.660 10.163 1.00 89.19 70 GLU A O 1
ATOM 575 N N . PHE A 1 71 ? -0.644 -8.043 11.327 1.00 89.38 71 PHE A N 1
ATOM 576 C CA . PHE A 1 71 ? -0.167 -6.949 10.496 1.00 89.38 71 PHE A CA 1
ATOM 577 C C . PHE A 1 71 ? 1.369 -6.870 10.472 1.00 89.38 71 PHE A C 1
ATOM 579 O O . PHE A 1 71 ? 1.973 -6.691 9.408 1.00 89.38 71 PHE A O 1
ATOM 586 N N . ASN A 1 72 ? 2.037 -7.041 11.619 1.00 84.88 72 ASN A N 1
ATOM 587 C CA . ASN A 1 72 ? 3.496 -7.024 11.701 1.00 84.88 72 ASN A CA 1
ATOM 588 C C . ASN A 1 72 ? 4.152 -8.140 10.874 1.00 84.88 72 ASN A C 1
ATOM 590 O O . ASN A 1 72 ? 5.162 -7.883 10.214 1.00 84.88 72 ASN A O 1
ATOM 594 N N . PHE A 1 73 ? 3.572 -9.341 10.858 1.00 85.94 73 PHE A N 1
ATOM 595 C CA . PHE A 1 73 ? 4.072 -10.444 10.038 1.00 85.94 73 PHE A CA 1
ATOM 596 C C . PHE A 1 73 ? 3.818 -10.200 8.543 1.00 85.94 73 PHE A C 1
ATOM 598 O O . PHE A 1 73 ? 4.746 -10.282 7.726 1.00 85.94 73 PHE A O 1
ATOM 605 N N . LYS A 1 74 ? 2.588 -9.814 8.180 1.00 87.19 74 LYS A N 1
ATOM 606 C CA . LYS A 1 74 ? 2.154 -9.662 6.781 1.00 87.19 74 LYS A CA 1
ATOM 607 C C . LYS A 1 74 ? 2.719 -8.420 6.082 1.00 87.19 74 LYS A C 1
ATOM 609 O O . LYS A 1 74 ? 2.977 -8.457 4.881 1.00 87.19 74 LYS A O 1
ATOM 614 N N . LYS A 1 75 ? 3.015 -7.324 6.790 1.00 82.56 75 LYS A N 1
ATOM 615 C CA . LYS A 1 75 ? 3.558 -6.105 6.147 1.00 82.56 75 LYS A CA 1
ATOM 616 C C . LYS A 1 75 ? 4.897 -6.340 5.436 1.00 82.56 75 LYS A C 1
ATOM 618 O O . LYS A 1 75 ? 5.221 -5.656 4.464 1.00 82.56 75 LYS A O 1
ATOM 623 N N . SER A 1 76 ? 5.703 -7.286 5.926 1.00 76.88 76 SER A N 1
ATOM 624 C CA . SER A 1 76 ? 7.030 -7.576 5.375 1.00 76.88 76 SER A CA 1
ATOM 625 C C . SER A 1 76 ? 6.953 -8.214 3.982 1.00 76.88 76 SER A C 1
ATOM 627 O O . SER A 1 76 ? 7.717 -7.838 3.088 1.00 76.88 76 SER A O 1
ATOM 629 N N . SER A 1 77 ? 5.997 -9.122 3.761 1.00 79.75 77 SER A N 1
ATOM 630 C CA . SER A 1 77 ? 5.788 -9.789 2.473 1.00 79.75 77 SER A CA 1
ATOM 631 C C . SER A 1 77 ? 5.249 -8.819 1.419 1.00 79.75 77 SER A C 1
ATOM 633 O O . SER A 1 77 ? 5.728 -8.821 0.285 1.00 79.75 77 SER A O 1
ATOM 635 N N . LEU A 1 78 ? 4.358 -7.902 1.804 1.00 76.38 78 LEU A N 1
ATOM 636 C CA . LEU A 1 78 ? 3.845 -6.850 0.918 1.00 76.38 78 LEU A CA 1
ATOM 637 C C . LEU A 1 78 ? 4.947 -5.887 0.451 1.00 76.38 78 LEU A C 1
ATOM 639 O O . LEU A 1 78 ? 5.030 -5.557 -0.737 1.00 76.38 78 LEU A O 1
ATOM 643 N N . LYS A 1 79 ? 5.857 -5.487 1.354 1.00 71.31 79 LYS A N 1
ATOM 644 C CA . LYS A 1 79 ? 7.047 -4.697 0.985 1.00 71.31 79 LYS A CA 1
ATOM 645 C C . LYS A 1 79 ? 7.925 -5.442 -0.023 1.00 71.31 79 LYS A C 1
ATOM 647 O O . LYS A 1 79 ? 8.322 -4.859 -1.032 1.00 71.31 79 LYS A O 1
ATOM 652 N N . LYS A 1 80 ? 8.184 -6.735 0.211 1.00 75.31 80 LYS A N 1
ATOM 653 C CA . LYS A 1 80 ? 8.943 -7.587 -0.722 1.00 75.31 80 LYS A CA 1
ATOM 654 C C . LYS A 1 80 ? 8.265 -7.665 -2.094 1.00 75.31 80 LYS A C 1
ATOM 656 O O . LYS A 1 80 ? 8.956 -7.584 -3.106 1.00 75.31 80 LYS A O 1
ATOM 661 N N . GLY A 1 81 ? 6.933 -7.740 -2.143 1.00 76.19 81 GLY A N 1
ATOM 662 C CA . GLY A 1 81 ? 6.155 -7.722 -3.385 1.00 76.19 81 GLY A CA 1
ATOM 663 C C . GLY A 1 81 ? 6.347 -6.438 -4.201 1.00 76.19 81 GLY A C 1
ATOM 664 O O . GLY A 1 81 ? 6.648 -6.510 -5.393 1.00 76.19 81 GLY A O 1
ATOM 665 N N . LYS A 1 82 ? 6.252 -5.261 -3.563 1.00 73.44 82 LYS A N 1
ATOM 666 C CA . LYS A 1 82 ? 6.505 -3.964 -4.224 1.00 73.44 82 LYS A CA 1
ATOM 667 C C . LYS A 1 82 ? 7.943 -3.862 -4.749 1.00 73.44 82 LYS A C 1
ATOM 669 O O . LYS A 1 82 ? 8.145 -3.480 -5.898 1.00 73.44 82 LYS A O 1
ATOM 674 N N . ILE A 1 83 ? 8.931 -4.282 -3.956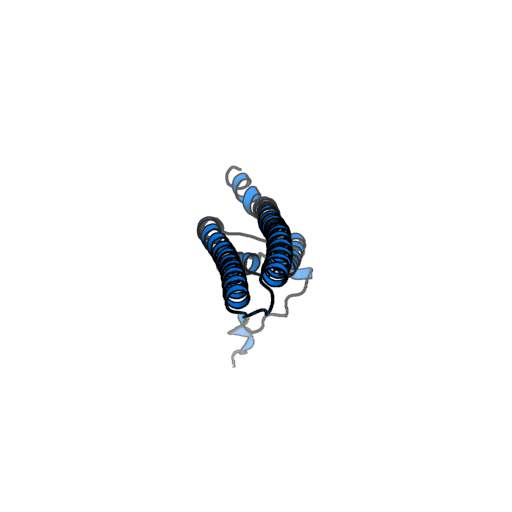 1.00 75.88 83 ILE A N 1
ATOM 675 C CA . ILE A 1 83 ? 10.343 -4.305 -4.373 1.00 75.88 83 ILE A CA 1
ATOM 676 C C . ILE A 1 83 ? 10.554 -5.258 -5.557 1.00 75.88 83 ILE A C 1
ATOM 678 O O . ILE A 1 83 ? 11.260 -4.911 -6.499 1.00 75.88 83 ILE A O 1
ATOM 682 N N . LYS A 1 84 ? 9.921 -6.439 -5.552 1.00 81.31 84 LYS A N 1
ATOM 683 C CA . LYS A 1 84 ? 10.005 -7.398 -6.663 1.00 81.31 84 LYS A CA 1
ATOM 684 C C . LYS A 1 84 ? 9.449 -6.807 -7.961 1.00 81.31 84 LYS A C 1
ATOM 686 O O . LYS A 1 84 ? 10.070 -6.987 -9.001 1.00 81.31 84 LYS A O 1
ATOM 691 N N . LYS A 1 85 ? 8.333 -6.067 -7.902 1.00 81.06 85 LYS A N 1
ATOM 692 C CA . LYS A 1 85 ? 7.774 -5.357 -9.068 1.00 81.06 85 LYS A CA 1
ATOM 693 C C . LYS A 1 85 ? 8.7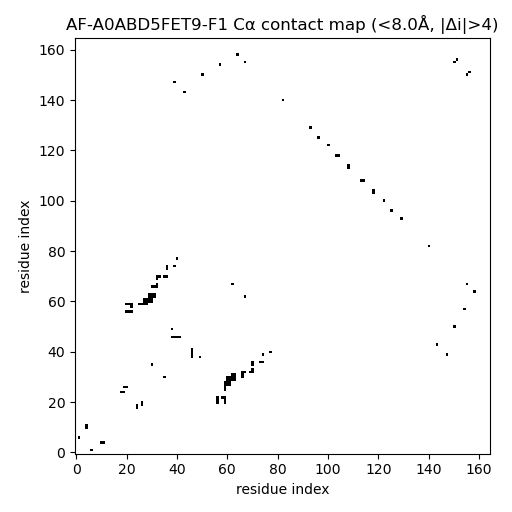34 -4.287 -9.599 1.00 81.06 85 LYS A C 1
ATOM 695 O O . LYS A 1 85 ? 8.981 -4.255 -10.797 1.00 81.06 85 LYS A O 1
ATOM 700 N N . ILE A 1 86 ? 9.330 -3.480 -8.716 1.00 78.81 86 ILE A N 1
ATOM 701 C CA . ILE A 1 86 ? 10.332 -2.467 -9.100 1.00 78.81 86 ILE A CA 1
ATOM 702 C C . ILE A 1 86 ? 11.556 -3.128 -9.750 1.00 78.81 86 ILE A C 1
ATOM 704 O O . ILE A 1 86 ? 12.019 -2.675 -10.789 1.00 78.81 86 ILE A O 1
ATOM 708 N N . ARG A 1 87 ? 12.056 -4.230 -9.178 1.00 77.06 87 ARG A N 1
ATOM 709 C CA . ARG A 1 87 ? 13.175 -4.990 -9.758 1.00 77.06 87 ARG A CA 1
ATOM 710 C C . ARG A 1 87 ? 12.825 -5.594 -11.116 1.00 77.06 87 ARG A C 1
ATOM 712 O O . ARG A 1 87 ? 13.649 -5.541 -12.013 1.00 77.06 87 ARG A O 1
ATOM 719 N N . LYS A 1 88 ? 11.611 -6.131 -11.284 1.00 88.12 88 LYS A N 1
ATOM 720 C CA . LYS A 1 88 ? 11.136 -6.644 -12.578 1.00 88.12 88 LYS A CA 1
ATOM 721 C C . LYS A 1 88 ? 11.152 -5.542 -13.637 1.00 88.12 88 LYS A C 1
ATOM 723 O O . LYS A 1 88 ? 11.718 -5.750 -14.698 1.00 88.12 88 LYS A O 1
ATOM 728 N N . TYR A 1 89 ? 10.615 -4.369 -13.302 1.00 80.31 89 TYR A N 1
ATOM 729 C CA . TYR A 1 89 ? 10.616 -3.206 -14.189 1.00 80.31 89 TYR A CA 1
ATOM 730 C C . TYR A 1 89 ? 12.038 -2.747 -14.547 1.00 80.31 89 TYR A C 1
ATOM 732 O O . TYR A 1 89 ? 12.339 -2.513 -15.711 1.00 80.31 89 TYR A O 1
ATOM 740 N N . LYS A 1 90 ? 12.946 -2.699 -13.562 1.00 79.31 90 LYS A N 1
ATOM 741 C CA . LYS A 1 90 ? 14.370 -2.418 -13.800 1.00 79.31 90 LYS A CA 1
ATOM 742 C C . LYS A 1 90 ? 14.984 -3.413 -14.792 1.00 79.31 90 LYS A C 1
ATOM 744 O O . LYS A 1 90 ? 15.617 -2.991 -15.752 1.00 79.31 90 LYS A O 1
ATOM 749 N N . ASN A 1 91 ? 14.764 -4.710 -14.582 1.00 85.69 91 ASN A N 1
ATOM 750 C CA . ASN A 1 91 ? 15.292 -5.746 -15.466 1.00 85.69 91 ASN A CA 1
ATOM 751 C C . ASN A 1 91 ? 14.712 -5.630 -16.889 1.00 85.69 91 ASN A C 1
ATOM 753 O O . ASN A 1 91 ? 15.435 -5.840 -17.853 1.00 85.69 91 ASN A O 1
ATOM 757 N N . GLU A 1 92 ? 13.427 -5.289 -17.038 1.00 87.06 92 GLU A N 1
ATOM 758 C CA . GLU A 1 92 ? 12.791 -5.074 -18.351 1.00 87.06 92 GLU A CA 1
ATOM 759 C C . GLU A 1 92 ? 13.426 -3.896 -19.114 1.00 87.06 92 GLU A C 1
ATOM 761 O O . GLU A 1 92 ? 13.656 -4.000 -20.321 1.00 87.06 92 GLU A O 1
ATOM 766 N N . ILE A 1 93 ? 13.784 -2.810 -18.418 1.00 79.94 93 ILE A N 1
ATOM 767 C CA . ILE A 1 93 ? 14.528 -1.686 -19.010 1.00 79.94 93 ILE A CA 1
ATOM 768 C C . ILE A 1 93 ? 15.940 -2.116 -19.422 1.00 79.94 93 ILE A C 1
ATOM 770 O O . ILE A 1 93 ? 16.344 -1.857 -20.553 1.00 79.94 93 ILE A O 1
ATOM 774 N N . GLU A 1 94 ? 16.675 -2.803 -18.542 1.00 80.38 94 GLU A N 1
ATOM 775 C CA . GLU A 1 94 ? 18.031 -3.292 -18.839 1.00 80.38 94 GLU A CA 1
ATOM 776 C C . GLU A 1 94 ? 18.039 -4.219 -20.069 1.00 80.38 94 GLU A C 1
ATOM 778 O O . GLU A 1 94 ? 18.900 -4.093 -20.935 1.00 80.38 94 GLU A O 1
ATOM 783 N N . GLN A 1 95 ? 17.042 -5.098 -20.208 1.00 87.88 95 GLN A N 1
ATOM 784 C CA . GLN A 1 95 ? 16.896 -5.945 -21.399 1.00 87.88 95 GLN A CA 1
ATOM 785 C C . GLN A 1 95 ? 16.546 -5.143 -22.660 1.00 87.88 95 GLN A C 1
ATOM 787 O O . GLN A 1 95 ? 17.028 -5.464 -23.744 1.00 87.88 95 GLN A O 1
ATOM 792 N N . SER A 1 96 ? 15.729 -4.095 -22.535 1.00 81.19 96 SER A N 1
ATOM 793 C CA . SER A 1 96 ? 15.379 -3.227 -23.667 1.00 81.19 96 SER A CA 1
ATOM 794 C C . SER A 1 96 ? 16.605 -2.485 -24.204 1.00 81.19 96 SER A C 1
ATOM 796 O O . SER A 1 96 ? 16.800 -2.441 -25.413 1.00 81.19 96 SER A O 1
ATOM 798 N N . VAL A 1 97 ? 17.469 -1.994 -23.311 1.00 77.62 97 VAL A N 1
ATOM 799 C CA . VAL A 1 97 ? 18.773 -1.400 -23.648 1.00 77.62 97 VAL A CA 1
ATOM 800 C C . VAL A 1 97 ? 19.660 -2.389 -24.407 1.00 77.62 97 VAL A C 1
ATOM 802 O O . VAL A 1 97 ? 20.150 -2.075 -25.488 1.00 77.62 97 VAL A O 1
ATOM 805 N N . VAL A 1 98 ? 19.812 -3.614 -23.894 1.00 82.44 98 VAL A N 1
ATOM 806 C CA . VAL A 1 98 ? 20.616 -4.654 -24.562 1.00 82.44 98 VAL A CA 1
ATOM 807 C C . VAL A 1 98 ? 20.073 -4.969 -25.959 1.00 82.44 98 VAL A C 1
ATOM 809 O O . VAL A 1 98 ? 20.845 -5.159 -26.896 1.00 82.44 98 VAL A O 1
ATOM 812 N N . ASN A 1 99 ? 18.749 -5.011 -26.120 1.00 83.88 99 ASN A N 1
ATOM 813 C CA . ASN A 1 99 ? 18.124 -5.243 -27.420 1.00 83.88 99 ASN A CA 1
ATOM 814 C C . ASN A 1 99 ? 18.324 -4.077 -28.396 1.00 83.88 99 ASN A C 1
ATOM 816 O O . ASN A 1 99 ? 18.445 -4.322 -29.592 1.00 83.88 99 ASN A O 1
ATOM 820 N N . ILE A 1 100 ? 18.351 -2.833 -27.912 1.00 76.44 100 ILE A N 1
ATOM 821 C CA . ILE A 1 100 ? 18.670 -1.660 -28.737 1.00 76.44 100 ILE A CA 1
ATOM 822 C C . ILE A 1 100 ? 20.114 -1.757 -29.237 1.00 76.44 100 ILE A C 1
ATOM 824 O O . ILE A 1 100 ? 20.323 -1.650 -30.441 1.00 76.44 100 ILE A O 1
ATOM 828 N N . ASN A 1 101 ? 21.071 -2.068 -28.357 1.00 70.62 101 ASN A N 1
ATOM 829 C CA . ASN A 1 101 ? 22.480 -2.238 -28.735 1.00 70.62 101 ASN A CA 1
ATOM 830 C C . ASN A 1 101 ? 22.654 -3.292 -29.836 1.00 70.62 101 ASN A C 1
ATOM 832 O O . ASN A 1 101 ? 23.254 -3.011 -30.865 1.00 70.62 101 ASN A O 1
ATOM 836 N N . LYS A 1 102 ? 22.022 -4.464 -29.687 1.00 81.06 102 LYS A N 1
ATOM 837 C CA . LYS A 1 102 ? 22.056 -5.511 -30.725 1.00 81.06 102 LYS A CA 1
ATOM 838 C C . LYS A 1 102 ? 21.508 -5.038 -32.071 1.00 81.06 102 LYS A C 1
ATOM 840 O O . LYS A 1 102 ? 22.071 -5.354 -33.109 1.00 81.06 102 LYS A O 1
ATOM 845 N N . LYS A 1 103 ? 20.409 -4.278 -32.059 1.00 78.75 103 LYS A N 1
ATOM 846 C CA . LYS A 1 103 ? 19.813 -3.744 -33.290 1.00 78.75 103 LYS A CA 1
ATOM 847 C 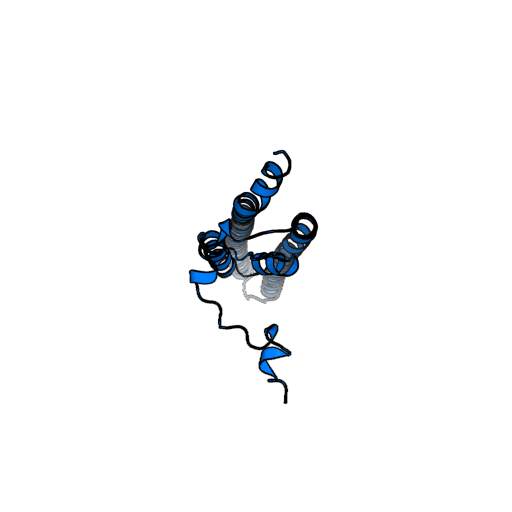C . LYS A 1 103 ? 20.695 -2.700 -33.964 1.00 78.75 103 LYS A C 1
ATOM 849 O O . LYS A 1 103 ? 20.634 -2.598 -35.178 1.00 78.75 103 LYS A O 1
ATOM 854 N N . ILE A 1 104 ? 21.473 -1.931 -33.200 1.00 69.31 104 ILE A N 1
ATOM 855 C CA . ILE A 1 104 ? 22.459 -0.981 -33.735 1.00 69.31 104 ILE A CA 1
ATOM 856 C C . ILE A 1 104 ? 23.611 -1.742 -34.399 1.00 69.31 104 ILE A C 1
ATOM 858 O O . ILE A 1 104 ? 24.006 -1.392 -35.510 1.00 69.31 104 ILE A O 1
ATOM 862 N N . ASP A 1 105 ? 24.089 -2.822 -33.774 1.00 68.00 105 ASP A N 1
ATOM 863 C CA . ASP A 1 105 ? 25.155 -3.665 -34.332 1.00 68.00 105 ASP A CA 1
ATOM 864 C C . ASP A 1 105 ? 24.763 -4.283 -35.688 1.00 68.00 105 ASP A C 1
ATOM 866 O O . ASP A 1 105 ? 25.610 -4.422 -36.577 1.00 68.00 105 ASP A O 1
ATOM 870 N N . GLU A 1 106 ? 23.477 -4.610 -35.857 1.00 77.12 106 GLU A N 1
ATOM 871 C CA . GLU A 1 106 ? 22.877 -5.155 -37.085 1.00 77.12 106 GLU A CA 1
ATOM 872 C C . GLU A 1 106 ? 22.706 -4.120 -38.218 1.00 77.12 106 GLU A C 1
ATOM 874 O O . GLU A 1 106 ? 22.415 -4.511 -39.348 1.00 77.12 106 GLU A O 1
ATOM 879 N N . ILE A 1 107 ? 22.892 -2.816 -37.966 1.00 73.12 107 ILE A N 1
ATOM 880 C CA . ILE A 1 107 ? 22.827 -1.793 -39.021 1.00 73.12 107 ILE A CA 1
ATOM 881 C C . ILE A 1 107 ? 24.096 -1.877 -39.881 1.00 73.12 107 ILE A C 1
ATOM 883 O O . ILE A 1 107 ? 25.219 -1.696 -39.391 1.00 73.12 107 ILE A O 1
ATOM 887 N N . ASP A 1 108 ? 23.919 -2.117 -41.180 1.00 67.62 108 ASP A N 1
ATOM 888 C CA . ASP A 1 108 ? 24.972 -1.941 -42.182 1.00 67.62 108 ASP A CA 1
ATOM 889 C C . ASP A 1 108 ? 25.132 -0.444 -42.479 1.00 67.62 108 ASP A C 1
ATOM 891 O O . ASP A 1 108 ? 24.338 0.164 -43.199 1.00 67.62 108 ASP A O 1
ATOM 895 N N . LEU A 1 109 ? 26.157 0.159 -41.879 1.00 61.47 109 LEU A N 1
ATOM 896 C CA . LEU A 1 109 ? 26.626 1.505 -42.200 1.00 61.47 109 LEU A CA 1
ATOM 897 C C . LEU A 1 109 ? 27.744 1.406 -43.245 1.00 61.47 109 LEU A C 1
ATOM 899 O O . LEU A 1 109 ? 28.555 0.481 -43.213 1.00 61.47 109 LEU A O 1
ATOM 903 N N . VAL A 1 110 ? 27.751 2.350 -44.189 1.00 58.31 110 VAL A N 1
ATOM 904 C CA . VAL A 1 110 ? 28.594 2.320 -45.398 1.00 58.31 110 VAL A CA 1
ATOM 905 C C . VAL A 1 110 ? 30.082 2.498 -45.068 1.00 58.31 110 VAL A C 1
ATOM 907 O O . VAL A 1 110 ? 30.918 1.962 -45.796 1.00 58.31 110 VAL A O 1
ATOM 910 N N . ASP A 1 111 ? 30.407 3.176 -43.958 1.00 67.00 111 ASP A N 1
ATOM 911 C CA . ASP A 1 111 ? 31.780 3.395 -43.498 1.00 67.00 111 ASP A CA 1
ATOM 912 C C . ASP A 1 111 ? 32.014 2.886 -42.062 1.00 67.00 111 ASP A C 1
ATOM 914 O O . ASP A 1 111 ? 31.189 3.054 -41.158 1.00 67.00 111 ASP A O 1
ATOM 918 N N . LYS A 1 112 ? 33.153 2.216 -41.851 1.00 68.81 112 LYS A N 1
ATOM 919 C CA . LYS A 1 112 ? 33.454 1.457 -40.620 1.00 68.81 112 LYS A CA 1
ATOM 920 C C . LYS A 1 112 ? 33.708 2.381 -39.424 1.00 68.81 112 LYS A C 1
ATOM 922 O O . LYS A 1 112 ? 33.378 2.033 -38.294 1.00 68.81 112 LYS A O 1
ATOM 927 N N . GLU A 1 113 ? 34.261 3.557 -39.704 1.00 69.12 113 GLU A N 1
ATOM 928 C CA . GLU A 1 113 ? 34.602 4.601 -38.734 1.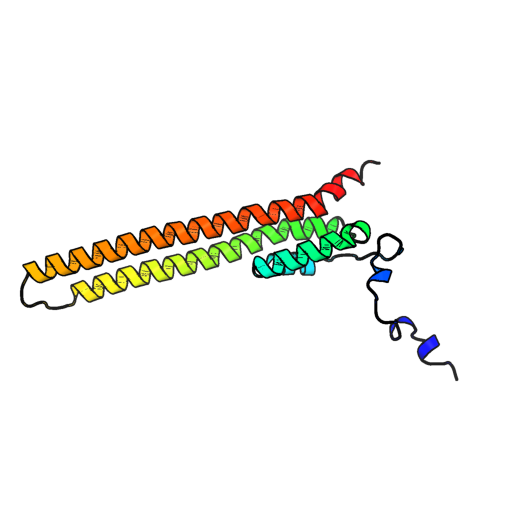00 69.12 113 GLU A CA 1
ATOM 929 C C . GLU A 1 113 ? 33.343 5.345 -38.250 1.00 69.12 113 GLU A C 1
ATOM 931 O O . GLU A 1 113 ? 33.154 5.532 -37.048 1.00 69.12 113 GLU A O 1
ATOM 936 N N . GLU A 1 114 ? 32.406 5.657 -39.156 1.00 67.44 114 GLU A N 1
ATOM 937 C CA . GLU A 1 114 ? 31.099 6.236 -38.800 1.00 67.44 114 GLU A CA 1
ATOM 938 C C . GLU A 1 114 ? 30.259 5.272 -37.950 1.00 67.44 114 GLU A C 1
ATOM 94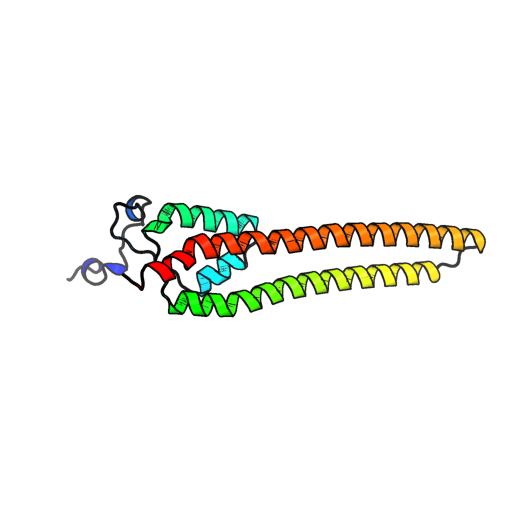0 O O . GLU A 1 114 ? 29.596 5.700 -37.004 1.00 67.44 114 GLU A O 1
ATOM 945 N N . LYS A 1 115 ? 30.335 3.960 -38.226 1.00 68.50 115 LYS A N 1
ATOM 946 C CA . LYS A 1 115 ? 29.695 2.927 -37.395 1.00 68.50 115 LYS A CA 1
ATOM 947 C C . LYS A 1 115 ? 30.236 2.912 -35.975 1.00 68.50 115 LYS A C 1
ATOM 949 O O . LYS A 1 115 ? 29.455 2.817 -35.029 1.00 68.50 115 LYS A O 1
ATOM 954 N N . GLU A 1 116 ? 31.550 3.000 -35.819 1.00 70.50 116 GLU A N 1
ATOM 955 C CA . GLU A 1 116 ? 32.197 2.978 -34.510 1.00 70.50 116 GLU A CA 1
ATOM 956 C C . GLU A 1 116 ? 31.863 4.237 -33.696 1.00 70.50 116 GLU A C 1
ATOM 958 O O . GLU A 1 116 ? 31.486 4.128 -32.529 1.00 70.50 116 GLU A O 1
ATOM 963 N N . ILE A 1 117 ? 31.899 5.419 -34.323 1.00 77.25 117 ILE A N 1
ATOM 964 C CA . ILE A 1 117 ? 31.527 6.691 -33.684 1.00 77.25 117 ILE A CA 1
ATOM 965 C C . ILE A 1 117 ? 30.054 6.675 -33.253 1.00 77.25 117 ILE A C 1
ATOM 967 O O . ILE A 1 117 ? 29.756 6.925 -32.086 1.00 77.25 117 ILE A O 1
ATOM 971 N N . PHE A 1 118 ? 29.140 6.303 -34.155 1.00 73.25 118 PHE A N 1
ATOM 972 C CA . PHE A 1 118 ? 27.704 6.241 -33.871 1.00 73.25 118 PHE A CA 1
ATOM 973 C C . PHE A 1 118 ? 27.361 5.227 -32.769 1.00 73.25 118 PHE A C 1
ATOM 975 O O . PHE A 1 118 ? 26.549 5.506 -31.884 1.00 73.25 118 PHE A O 1
ATOM 982 N N . THR A 1 119 ? 28.004 4.055 -32.783 1.00 68.88 119 THR A N 1
ATOM 983 C CA . THR A 1 119 ? 27.796 3.022 -31.755 1.00 68.88 119 THR A CA 1
ATOM 984 C C . THR A 1 119 ? 28.292 3.505 -30.393 1.00 68.88 119 THR A C 1
ATOM 986 O O . THR A 1 119 ? 27.595 3.339 -29.393 1.00 68.88 119 THR A O 1
ATOM 989 N N . ASN A 1 120 ? 29.455 4.162 -30.343 1.00 77.62 120 ASN A N 1
ATOM 990 C CA . ASN A 1 120 ? 30.005 4.709 -29.103 1.00 77.62 120 ASN A CA 1
ATOM 991 C C . ASN A 1 120 ? 29.160 5.863 -28.539 1.00 77.62 120 ASN A C 1
ATOM 993 O O . ASN A 1 120 ? 28.942 5.904 -27.325 1.00 77.62 120 ASN A O 1
ATOM 997 N N . GLU A 1 121 ? 28.637 6.760 -29.383 1.00 79.88 121 GLU A N 1
ATOM 998 C CA . GLU A 1 121 ? 27.701 7.817 -28.961 1.00 79.88 121 GLU A CA 1
ATOM 999 C C . GLU A 1 121 ? 26.405 7.231 -28.383 1.00 79.88 121 GLU A C 1
ATOM 1001 O O . GLU A 1 121 ? 25.948 7.639 -27.313 1.00 79.88 121 GLU A O 1
ATOM 1006 N N . LEU A 1 122 ? 25.825 6.216 -29.031 1.00 74.19 122 LEU A N 1
ATOM 1007 C CA . LEU A 1 122 ? 24.614 5.570 -28.522 1.00 74.19 122 LEU A CA 1
ATOM 1008 C C . LEU A 1 122 ? 24.855 4.794 -27.226 1.00 74.19 122 LEU A C 1
ATOM 1010 O O . LEU A 1 122 ? 24.007 4.832 -26.328 1.00 74.19 122 LEU A O 1
ATOM 1014 N N . LEU A 1 123 ? 25.999 4.119 -27.094 1.00 74.56 123 LEU A N 1
ATOM 1015 C CA . LEU A 1 123 ? 26.374 3.418 -25.866 1.00 74.56 123 LEU A CA 1
ATOM 1016 C C . LEU A 1 123 ? 26.532 4.391 -24.698 1.00 74.56 123 LEU A C 1
ATOM 1018 O O . LEU A 1 123 ? 25.923 4.172 -23.652 1.00 74.56 123 LEU A O 1
ATOM 1022 N N . THR A 1 124 ? 27.262 5.492 -24.892 1.00 80.75 124 THR A N 1
ATOM 1023 C CA . THR A 1 124 ? 27.452 6.515 -23.848 1.00 80.75 124 THR A CA 1
ATOM 1024 C C . THR A 1 124 ? 26.128 7.150 -23.426 1.00 80.75 124 THR A C 1
ATOM 1026 O O . THR A 1 124 ? 25.822 7.173 -22.233 1.00 80.75 124 THR A O 1
ATOM 1029 N N . MET A 1 125 ? 25.269 7.544 -24.376 1.00 78.19 125 MET A N 1
ATOM 1030 C CA . MET A 1 125 ? 23.925 8.053 -24.056 1.00 78.19 125 MET A CA 1
ATOM 1031 C C . MET A 1 125 ? 23.086 7.042 -23.262 1.00 78.19 125 MET A C 1
ATOM 1033 O O . MET A 1 125 ? 22.315 7.409 -22.372 1.00 78.19 125 MET A O 1
ATOM 1037 N N . THR A 1 126 ? 23.227 5.755 -23.574 1.00 74.88 126 THR A N 1
ATOM 1038 C CA . THR A 1 126 ? 22.465 4.690 -22.920 1.00 74.88 126 THR A CA 1
ATOM 1039 C C . THR A 1 126 ? 22.973 4.391 -21.510 1.00 74.88 126 THR A C 1
ATOM 1041 O O . THR A 1 126 ? 22.170 4.159 -20.601 1.00 74.88 126 THR A O 1
ATOM 1044 N N . GLU A 1 127 ? 24.289 4.417 -21.302 1.00 79.50 127 GLU A N 1
ATOM 1045 C CA . GLU A 1 127 ? 24.917 4.263 -19.988 1.00 79.50 127 GLU A CA 1
ATOM 1046 C C . GLU A 1 127 ? 24.567 5.423 -19.053 1.00 79.50 127 GLU A C 1
ATOM 1048 O O . GLU A 1 127 ? 24.170 5.183 -17.905 1.00 79.50 127 GLU A O 1
ATOM 1053 N N . ASP A 1 128 ? 24.614 6.657 -19.560 1.00 81.31 128 ASP A N 1
ATOM 1054 C CA . ASP A 1 128 ? 24.215 7.857 -18.825 1.00 81.31 128 ASP A CA 1
ATOM 1055 C C . ASP A 1 128 ? 22.738 7.789 -18.416 1.00 81.31 128 ASP A C 1
ATOM 1057 O O . ASP A 1 128 ? 22.393 7.979 -17.242 1.00 81.31 128 ASP A O 1
ATOM 1061 N N . TYR A 1 129 ? 21.859 7.395 -19.345 1.00 80.25 129 TYR A N 1
ATOM 1062 C CA . TYR A 1 129 ? 20.438 7.193 -19.062 1.00 80.25 129 TYR A CA 1
ATOM 1063 C C . TYR A 1 129 ? 20.203 6.106 -17.999 1.00 80.25 129 TYR A C 1
ATOM 1065 O O . TYR A 1 129 ? 19.389 6.274 -17.084 1.00 80.25 129 TYR A O 1
ATOM 1073 N N . LEU A 1 130 ? 20.945 4.994 -18.062 1.00 76.38 130 LEU A N 1
ATOM 1074 C CA . LEU A 1 130 ? 20.898 3.922 -17.062 1.00 76.38 130 LEU A CA 1
ATOM 1075 C C . LEU A 1 130 ? 21.351 4.399 -15.676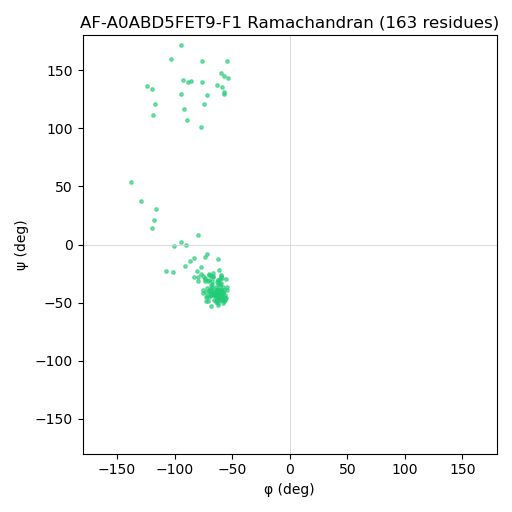 1.00 76.38 130 LEU A C 1
ATOM 1077 O O . LEU A 1 130 ? 20.766 3.998 -14.661 1.00 76.38 130 LEU A O 1
ATOM 1081 N N . ALA A 1 131 ? 22.387 5.234 -15.613 1.00 83.69 131 ALA A N 1
ATOM 1082 C CA . ALA A 1 131 ? 22.896 5.798 -14.369 1.00 83.69 131 ALA A CA 1
ATOM 1083 C C . ALA A 1 131 ? 21.878 6.747 -13.716 1.00 83.69 131 ALA A C 1
ATOM 1085 O O . ALA A 1 131 ? 21.630 6.654 -12.506 1.00 83.69 131 ALA A O 1
ATOM 1086 N N . GLU A 1 132 ? 21.232 7.608 -14.505 1.00 83.75 132 GLU A N 1
ATOM 1087 C CA . GLU A 1 132 ? 20.143 8.465 -14.027 1.00 83.75 132 GLU A CA 1
ATOM 1088 C C . GLU A 1 132 ? 18.945 7.648 -13.539 1.00 83.75 132 GLU A C 1
ATOM 1090 O O . GLU A 1 132 ? 18.443 7.873 -12.431 1.00 83.75 132 GLU A O 1
ATOM 1095 N N . LEU A 1 133 ? 18.534 6.629 -14.297 1.00 76.25 133 LEU A N 1
ATOM 1096 C CA . LEU A 1 133 ? 17.465 5.714 -13.897 1.00 76.25 133 LEU A CA 1
ATOM 1097 C C . LEU A 1 133 ? 17.756 5.029 -12.562 1.00 76.25 133 LEU A C 1
ATOM 1099 O O . LEU A 1 133 ? 16.877 4.971 -11.698 1.00 76.25 133 LEU A O 1
ATOM 1103 N N . LYS A 1 134 ? 18.986 4.538 -12.358 1.00 77.94 134 LYS A N 1
ATOM 1104 C CA . LYS A 1 134 ? 19.403 3.936 -11.082 1.00 77.94 134 LYS A CA 1
ATOM 1105 C C . LYS A 1 134 ? 19.248 4.928 -9.926 1.00 77.94 134 LYS A C 1
ATOM 1107 O O . LYS A 1 134 ? 18.621 4.579 -8.927 1.00 77.94 134 LYS A O 1
ATOM 1112 N N . LYS A 1 135 ? 19.703 6.179 -10.081 1.00 85.62 135 LYS A N 1
ATOM 1113 C CA . LYS A 1 135 ? 19.530 7.232 -9.058 1.00 85.62 135 LYS A CA 1
ATOM 1114 C C . LYS A 1 135 ? 18.055 7.498 -8.735 1.00 85.62 135 LYS A C 1
ATOM 1116 O O . LYS A 1 135 ? 17.680 7.602 -7.561 1.00 85.62 135 LYS A O 1
ATOM 1121 N N . VAL A 1 136 ? 17.195 7.586 -9.751 1.00 81.25 136 VAL A N 1
ATOM 1122 C CA . VAL A 1 136 ? 15.751 7.808 -9.561 1.00 81.25 136 VAL A CA 1
ATOM 1123 C C . VAL A 1 136 ? 15.104 6.625 -8.835 1.00 81.25 136 VAL A C 1
ATOM 1125 O O . VAL A 1 136 ? 14.325 6.821 -7.899 1.00 81.25 136 VAL A O 1
ATOM 1128 N N . ILE A 1 137 ? 15.450 5.392 -9.208 1.00 73.50 137 ILE A N 1
ATOM 1129 C CA . ILE A 1 137 ? 14.923 4.183 -8.565 1.00 73.50 137 ILE A CA 1
ATOM 1130 C C . ILE A 1 137 ? 15.371 4.109 -7.100 1.00 73.50 137 ILE A C 1
ATOM 1132 O O . ILE A 1 137 ? 14.525 3.929 -6.218 1.00 73.50 137 ILE A O 1
ATOM 1136 N N . ASP A 1 138 ? 16.660 4.295 -6.820 1.00 77.56 138 ASP A N 1
ATOM 1137 C CA . ASP A 1 138 ? 17.218 4.175 -5.469 1.00 77.56 138 ASP A CA 1
ATOM 1138 C C . ASP A 1 138 ? 16.659 5.247 -4.525 1.00 77.56 138 ASP A C 1
ATOM 1140 O O . ASP A 1 138 ? 16.232 4.939 -3.404 1.00 77.56 138 ASP A O 1
ATOM 1144 N N . SER A 1 139 ? 16.539 6.493 -4.999 1.00 75.56 139 SER A N 1
ATOM 1145 C CA . SER A 1 139 ? 15.894 7.567 -4.234 1.00 75.56 139 SER A CA 1
ATOM 1146 C C . SER A 1 139 ? 14.425 7.248 -3.923 1.00 75.56 139 SER A C 1
ATOM 1148 O O . SER A 1 139 ? 13.953 7.452 -2.794 1.00 75.56 139 SER A O 1
ATOM 1150 N N . LYS A 1 140 ? 13.689 6.666 -4.881 1.00 71.06 140 LYS A N 1
ATOM 1151 C CA . LYS A 1 140 ? 12.285 6.301 -4.675 1.00 71.06 140 LYS A CA 1
ATOM 1152 C C . LYS A 1 140 ? 12.137 5.145 -3.691 1.00 71.06 140 LYS A C 1
ATOM 1154 O O . LYS A 1 140 ? 11.284 5.230 -2.805 1.00 71.06 140 LYS A O 1
ATOM 1159 N N . VAL A 1 141 ? 12.981 4.117 -3.780 1.00 66.62 141 VAL A N 1
ATOM 1160 C CA . VAL A 1 141 ? 13.006 2.986 -2.837 1.00 66.62 141 VAL A CA 1
ATOM 1161 C C . VAL A 1 141 ? 13.307 3.466 -1.412 1.00 66.62 141 VAL A C 1
ATOM 1163 O O . VAL A 1 141 ? 12.581 3.098 -0.482 1.00 66.62 141 VAL A O 1
ATOM 1166 N N . GLY A 1 142 ? 14.297 4.348 -1.234 1.00 61.31 142 GLY A N 1
ATOM 1167 C CA . GLY A 1 142 ? 14.627 4.944 0.066 1.00 61.31 142 GLY A CA 1
ATOM 1168 C C . GLY A 1 142 ? 13.458 5.725 0.680 1.00 61.31 142 GLY A C 1
ATOM 1169 O O . GLY A 1 142 ? 13.094 5.509 1.840 1.00 61.31 142 GLY A O 1
ATOM 1170 N N . SER A 1 143 ? 12.786 6.559 -0.123 1.00 59.62 143 SER A N 1
ATOM 1171 C CA . SER A 1 143 ? 11.643 7.373 0.325 1.00 59.62 143 SER A CA 1
ATOM 1172 C C . SER A 1 143 ? 10.436 6.549 0.802 1.00 59.62 143 SER A C 1
ATOM 1174 O O . SER A 1 143 ? 9.701 6.973 1.698 1.00 59.62 143 SER A O 1
ATOM 1176 N N . VAL A 1 144 ? 10.236 5.356 0.231 1.00 60.09 144 VAL A N 1
ATOM 1177 C CA . VAL A 1 144 ? 9.165 4.432 0.627 1.00 60.09 144 VAL A CA 1
ATOM 1178 C C . VAL A 1 144 ? 9.481 3.774 1.971 1.00 60.09 144 VAL A C 1
ATOM 1180 O O . VAL A 1 144 ? 8.559 3.498 2.730 1.00 60.09 144 VAL A O 1
ATOM 1183 N N . SER A 1 145 ? 10.754 3.551 2.315 1.00 50.34 145 SER A N 1
ATOM 1184 C CA . SER A 1 145 ? 11.146 2.866 3.557 1.00 50.34 145 SER A CA 1
ATOM 1185 C C . SER A 1 145 ? 10.937 3.721 4.820 1.00 50.34 145 SER A C 1
ATOM 1187 O O . SER A 1 145 ? 10.433 3.220 5.829 1.00 50.34 145 SER A O 1
ATOM 1189 N N . ILE A 1 146 ? 11.251 5.022 4.751 1.00 51.06 146 ILE A N 1
ATOM 1190 C CA . ILE A 1 146 ? 11.297 5.937 5.911 1.00 51.06 146 ILE A CA 1
ATOM 1191 C C . ILE A 1 146 ? 9.899 6.317 6.435 1.00 51.06 146 ILE A C 1
ATOM 1193 O O . ILE A 1 146 ? 9.727 6.541 7.628 1.00 51.06 146 ILE A O 1
ATOM 1197 N N . LYS A 1 147 ? 8.864 6.363 5.588 1.00 55.06 147 LYS A N 1
ATOM 1198 C CA . LYS A 1 147 ? 7.542 6.891 5.992 1.00 55.06 147 LYS A CA 1
ATOM 1199 C C . LYS A 1 147 ? 6.687 5.902 6.793 1.00 55.06 147 LYS A C 1
ATOM 1201 O O . LYS A 1 147 ? 5.909 6.314 7.647 1.00 55.06 147 LYS A O 1
ATOM 1206 N N . TRP A 1 148 ? 6.871 4.596 6.595 1.00 54.12 148 TRP A N 1
ATOM 1207 C CA . TRP A 1 148 ? 6.101 3.578 7.325 1.00 54.12 148 TRP A CA 1
ATOM 1208 C C . TRP A 1 148 ? 6.552 3.391 8.766 1.00 54.12 148 TRP A C 1
ATOM 1210 O O . TRP A 1 148 ? 5.760 2.985 9.607 1.00 54.12 148 TRP A O 1
ATOM 1220 N N . THR A 1 149 ? 7.817 3.670 9.073 1.00 58.78 149 THR A N 1
ATOM 1221 C CA . THR A 1 149 ? 8.319 3.558 10.448 1.00 58.78 149 THR A CA 1
ATOM 1222 C C . THR A 1 149 ? 7.674 4.597 11.367 1.00 58.78 149 THR A C 1
ATOM 1224 O O . THR A 1 149 ? 7.518 4.318 12.554 1.00 58.78 149 THR A O 1
ATOM 1227 N N . HIS A 1 150 ? 7.237 5.741 10.825 1.00 63.03 150 HIS A N 1
ATOM 1228 C CA . HIS A 1 150 ? 6.499 6.771 11.557 1.00 63.03 150 HIS A CA 1
ATOM 1229 C C . HIS A 1 150 ? 5.094 6.298 11.960 1.00 63.03 150 HIS A C 1
ATOM 1231 O O . HIS A 1 150 ? 4.794 6.280 13.147 1.00 63.03 150 HIS A O 1
ATOM 1237 N N . PHE A 1 151 ? 4.284 5.799 11.017 1.00 60.53 151 PHE A N 1
ATOM 1238 C CA . PHE A 1 151 ? 2.939 5.276 11.310 1.00 60.53 151 PHE A CA 1
ATOM 1239 C C . PHE A 1 151 ? 2.951 4.172 12.379 1.00 60.53 151 PHE A C 1
ATOM 1241 O O . PHE A 1 151 ? 2.204 4.224 13.353 1.00 60.53 151 PHE A O 1
ATOM 1248 N N . LEU A 1 152 ? 3.871 3.206 12.251 1.00 60.62 152 LEU A N 1
ATOM 1249 C CA . LEU A 1 152 ? 4.035 2.137 13.245 1.00 60.62 152 LEU A CA 1
ATOM 1250 C C . LEU A 1 152 ? 4.405 2.693 14.625 1.00 60.62 152 LEU A C 1
ATOM 1252 O O . LEU A 1 152 ? 3.990 2.158 15.648 1.00 60.62 152 LEU A O 1
ATOM 1256 N N . ARG A 1 153 ? 5.206 3.760 14.664 1.00 63.44 153 ARG A N 1
ATOM 1257 C CA . ARG A 1 153 ? 5.625 4.391 15.914 1.00 63.44 153 ARG A CA 1
ATOM 1258 C C . ARG A 1 153 ? 4.478 5.147 16.579 1.00 63.44 153 ARG A C 1
ATOM 1260 O O . ARG A 1 153 ? 4.401 5.106 17.797 1.00 63.44 153 ARG A O 1
ATOM 1267 N N . VAL A 1 154 ? 3.618 5.808 15.810 1.00 63.53 154 VAL A N 1
ATOM 1268 C CA . VAL A 1 154 ? 2.493 6.590 16.344 1.00 63.53 154 VAL A CA 1
ATOM 1269 C C . VAL A 1 154 ? 1.387 5.675 16.875 1.00 63.53 154 VAL A C 1
ATOM 1271 O O . VAL A 1 154 ? 0.925 5.884 17.990 1.00 63.53 154 VAL A O 1
ATOM 1274 N N . PHE A 1 155 ? 1.023 4.622 16.135 1.00 59.66 155 PHE A N 1
ATOM 1275 C CA . PHE A 1 155 ? -0.152 3.803 16.465 1.00 59.66 155 PHE A CA 1
ATOM 1276 C C . PHE A 1 155 ? 0.154 2.471 17.166 1.00 59.66 155 PHE A C 1
ATOM 1278 O O . PHE A 1 155 ? -0.706 1.960 17.874 1.00 59.66 155 PHE A O 1
ATOM 1285 N N . LEU A 1 156 ? 1.358 1.893 17.019 1.00 58.41 156 LEU A N 1
ATOM 1286 C CA . LEU A 1 156 ? 1.672 0.572 17.600 1.00 58.41 156 LEU A CA 1
ATOM 1287 C C . LEU A 1 156 ? 2.624 0.608 18.806 1.00 58.41 156 LEU A C 1
ATOM 1289 O O . LEU A 1 156 ? 2.589 -0.319 19.610 1.00 58.41 156 LEU A O 1
ATOM 1293 N N . LYS A 1 157 ? 3.456 1.648 18.990 1.00 50.59 157 LYS A N 1
ATOM 1294 C CA . LYS A 1 157 ? 4.253 1.780 20.234 1.00 50.59 157 LYS A CA 1
ATOM 1295 C C . LYS A 1 157 ? 3.407 1.959 21.505 1.00 50.59 157 LYS A C 1
ATOM 1297 O O . LYS A 1 157 ? 3.793 1.363 22.509 1.00 50.59 157 LYS A O 1
ATOM 1302 N N . PRO A 1 158 ? 2.293 2.721 21.509 1.00 51.28 158 PRO A N 1
ATOM 1303 C CA . PRO A 1 158 ? 1.480 2.894 22.718 1.00 51.28 158 PRO A CA 1
ATOM 1304 C C . PRO A 1 158 ? 0.887 1.580 23.249 1.00 51.28 158 PRO A C 1
ATOM 1306 O O . PRO A 1 158 ? 0.584 1.467 24.433 1.00 51.28 158 PRO A O 1
ATOM 1309 N N . ILE A 1 159 ? 0.770 0.558 22.394 1.00 48.06 159 ILE A N 1
ATOM 1310 C CA . ILE A 1 159 ? 0.239 -0.759 22.765 1.00 48.06 159 ILE A CA 1
ATOM 1311 C C . ILE A 1 159 ? 1.174 -1.473 23.757 1.00 48.06 159 ILE A C 1
ATOM 1313 O O . ILE A 1 159 ? 0.705 -2.251 24.574 1.00 48.06 159 ILE A O 1
ATOM 1317 N N . HIS A 1 160 ? 2.485 -1.196 23.750 1.00 37.41 160 HIS A N 1
ATOM 1318 C CA . HIS A 1 160 ? 3.411 -1.788 24.730 1.00 37.41 160 HIS A CA 1
ATOM 1319 C C . HIS A 1 160 ? 3.396 -1.087 26.096 1.00 37.41 160 HIS A C 1
ATOM 1321 O O . HIS A 1 160 ? 3.761 -1.715 27.083 1.00 37.41 160 HIS A O 1
ATOM 1327 N N . SER A 1 161 ? 2.971 0.180 26.188 1.00 34.34 161 SER A N 1
ATOM 1328 C CA . SER A 1 161 ? 2.959 0.911 27.466 1.00 34.34 161 SER A CA 1
ATOM 1329 C C . SER A 1 161 ? 1.645 0.793 28.240 1.00 34.34 161 SER A C 1
ATOM 1331 O O . SER A 1 161 ? 1.642 1.057 29.433 1.00 34.34 161 SER A O 1
ATOM 1333 N N . ARG A 1 162 ? 0.538 0.397 27.593 1.00 38.81 162 ARG A N 1
ATOM 1334 C CA . ARG A 1 162 ? -0.774 0.201 28.249 1.00 38.81 162 ARG A CA 1
ATOM 1335 C C . ARG A 1 162 ? -1.012 -1.222 28.781 1.00 38.81 162 ARG A C 1
ATOM 1337 O O . ARG A 1 162 ? -2.071 -1.488 29.326 1.00 38.81 162 ARG A O 1
ATOM 1344 N N . VAL A 1 163 ? -0.057 -2.141 28.608 1.00 38.94 163 VAL A N 1
ATOM 1345 C CA . VAL A 1 163 ? -0.157 -3.545 29.075 1.00 38.94 163 VAL A CA 1
ATOM 1346 C C . VAL A 1 163 ? 0.618 -3.767 30.389 1.00 38.94 163 VAL A C 1
ATOM 1348 O O . VAL A 1 163 ? 0.605 -4.862 30.937 1.00 38.94 163 VAL A O 1
ATOM 1351 N N . VAL A 1 164 ? 1.279 -2.731 30.925 1.00 34.31 164 VAL A N 1
ATOM 1352 C CA . VAL A 1 164 ? 2.076 -2.804 32.169 1.00 34.31 164 VAL A CA 1
ATOM 1353 C C . VAL A 1 164 ? 1.699 -1.684 33.155 1.00 34.31 164 VAL A C 1
ATOM 1355 O O . VAL A 1 164 ? 2.558 -1.125 33.830 1.00 34.31 164 VAL A O 1
ATOM 1358 N N . SER A 1 165 ? 0.416 -1.332 33.232 1.00 32.53 165 SER A N 1
ATOM 1359 C CA . SER A 1 165 ? -0.126 -0.461 34.287 1.00 32.53 165 SER A CA 1
ATOM 1360 C C . SER A 1 165 ? -1.317 -1.118 34.955 1.00 32.53 165 SER A C 1
ATOM 1362 O O . SER A 1 165 ? -2.238 -1.474 34.185 1.00 32.53 165 SER A O 1
#

Radius of gyration: 27.15 Å; Cα contacts (8 Å, |Δi|>4): 68; chains: 1; bounding box: 83×25×80 Å